Protein AF-A0A1S6KZM1-F1 (afdb_monomer_lite)

pLDDT: mean 86.63, std 12.45, range [41.34, 97.0]

Radius of gyration: 17.16 Å; chains: 1; bounding box: 59×22×35 Å

InterPro domains:
  IPR017932 Glutamine amidotransferase type 2 domain [PF00310] (6-91)
  IPR029055 Nucleophile aminohydrolases, N-terminal [G3DSA:3.60.20.10] (1-91)
  IPR029055 Nucleophile aminohydrolases, N-terminal [SSF56235] (7-91)
  IPR050711 Electron transfer and nitrogen metabolism enzyme [PTHR11938] (9-91)

Sequence (91 aa):
AKTEATDFDERFFERQLYVLRKRATHTIGLKNWFYLCSLSNKNIVYKGQLAPVQVYSYFHDLVNADYHAHFALVHSRFSTNTFPSWDRAQP

Structure (mmCIF, N/CA/C/O backbone):
data_AF-A0A1S6KZM1-F1
#
_entry.id   AF-A0A1S6KZM1-F1
#
loop_
_atom_site.group_PDB
_atom_site.id
_atom_site.type_symbol
_atom_site.label_atom_id
_atom_site.label_alt_id
_atom_site.label_comp_id
_atom_site.label_asym_id
_atom_site.label_entity_id
_atom_site.label_seq_id
_atom_site.pdbx_PDB_ins_code
_atom_site.Cartn_x
_atom_site.Cartn_y
_atom_site.Cartn_z
_atom_site.occupancy
_atom_site.B_iso_or_equiv
_atom_site.auth_seq_id
_atom_site.auth_comp_id
_atom_site.auth_asym_id
_atom_site.auth_atom_id
_atom_site.pdbx_PDB_model_num
ATOM 1 N N . ALA A 1 1 ? -37.019 -16.307 6.191 1.00 41.34 1 ALA A N 1
ATOM 2 C CA . ALA A 1 1 ? -36.597 -15.340 7.220 1.00 41.34 1 ALA A CA 1
ATOM 3 C C . ALA A 1 1 ? -35.863 -14.213 6.510 1.00 41.34 1 ALA A C 1
ATOM 5 O O . ALA A 1 1 ? -34.872 -14.493 5.849 1.00 41.34 1 ALA A O 1
ATOM 6 N N . LYS A 1 2 ? -36.411 -12.992 6.517 1.00 46.19 2 LYS A N 1
ATOM 7 C CA . LYS A 1 2 ? -35.722 -11.818 5.968 1.00 46.19 2 LYS A CA 1
ATOM 8 C C . LYS A 1 2 ? -34.586 -11.500 6.931 1.00 46.19 2 LYS A C 1
ATOM 10 O O . LYS A 1 2 ? -34.857 -11.128 8.065 1.00 46.19 2 LYS A O 1
ATOM 15 N N . THR A 1 3 ? -33.350 -11.739 6.516 1.00 51.34 3 THR A N 1
ATOM 16 C CA . THR A 1 3 ? -32.170 -11.265 7.233 1.00 51.34 3 THR A CA 1
ATOM 17 C C . THR A 1 3 ? -32.302 -9.749 7.319 1.00 51.34 3 THR A C 1
ATOM 19 O O . THR A 1 3 ? -32.337 -9.083 6.285 1.00 51.34 3 THR A O 1
ATOM 22 N N . GLU A 1 4 ? -32.491 -9.211 8.521 1.00 56.22 4 GLU A N 1
ATOM 23 C CA . GLU A 1 4 ? -32.430 -7.771 8.748 1.00 56.22 4 GLU A CA 1
ATOM 24 C C . GLU A 1 4 ? -31.037 -7.320 8.313 1.00 56.22 4 GLU A C 1
ATOM 26 O O . GLU A 1 4 ? -30.032 -7.705 8.910 1.00 56.22 4 GLU A O 1
ATOM 31 N N . ALA A 1 5 ? -30.964 -6.594 7.198 1.00 63.03 5 ALA A N 1
ATOM 32 C CA . ALA A 1 5 ? -29.724 -6.000 6.741 1.00 63.03 5 ALA A CA 1
ATOM 33 C C . ALA A 1 5 ? -29.361 -4.912 7.752 1.00 63.03 5 ALA A C 1
ATOM 35 O O . ALA A 1 5 ? -29.918 -3.817 7.728 1.00 63.03 5 ALA A O 1
ATOM 36 N N . THR A 1 6 ? -28.476 -5.245 8.688 1.00 72.56 6 THR A N 1
ATOM 37 C CA . THR A 1 6 ? -27.822 -4.258 9.541 1.00 72.56 6 THR A CA 1
ATOM 38 C C . THR A 1 6 ? -27.144 -3.245 8.629 1.00 72.56 6 THR A C 1
ATOM 40 O O . THR A 1 6 ? -26.315 -3.638 7.805 1.00 72.56 6 THR A O 1
ATOM 43 N N . ASP A 1 7 ? -27.517 -1.973 8.753 1.00 82.56 7 ASP A N 1
ATOM 44 C CA . ASP A 1 7 ? -26.905 -0.890 7.988 1.00 82.56 7 ASP A CA 1
ATOM 45 C C . ASP A 1 7 ? -25.385 -0.898 8.217 1.00 82.56 7 ASP A C 1
ATOM 47 O O . ASP A 1 7 ? -24.909 -0.894 9.358 1.00 82.56 7 ASP A O 1
ATOM 51 N N . PHE A 1 8 ? -24.616 -1.012 7.135 1.00 86.69 8 PHE A N 1
ATOM 52 C CA . PHE A 1 8 ? -23.166 -1.130 7.216 1.00 86.69 8 PHE A CA 1
ATOM 53 C C . PHE A 1 8 ? -22.552 0.263 7.358 1.00 86.69 8 PHE A C 1
ATOM 55 O O . PHE A 1 8 ? -22.448 1.012 6.386 1.00 86.69 8 PHE A O 1
ATOM 62 N N . ASP A 1 9 ? -22.095 0.598 8.566 1.00 93.00 9 ASP A N 1
ATOM 63 C CA . ASP A 1 9 ? -21.351 1.837 8.796 1.00 93.00 9 ASP A CA 1
ATOM 64 C C . ASP A 1 9 ? -19.920 1.715 8.249 1.00 93.00 9 ASP A C 1
ATOM 66 O O . ASP A 1 9 ? -18.981 1.255 8.914 1.00 93.00 9 ASP A O 1
ATOM 70 N N . GLU A 1 10 ? -19.756 2.174 7.011 1.00 92.56 10 GLU A N 1
ATOM 71 C CA . GLU A 1 10 ? -18.479 2.184 6.310 1.00 92.56 10 GLU A CA 1
ATOM 72 C C . GLU A 1 10 ? -17.398 2.979 7.064 1.00 92.56 10 GLU A C 1
ATOM 74 O O . GLU A 1 10 ? -16.247 2.544 7.151 1.00 92.56 10 GLU A O 1
ATOM 79 N N . ARG A 1 11 ? -17.753 4.122 7.668 1.00 93.44 11 ARG A N 1
ATOM 80 C CA . ARG A 1 11 ? -16.786 4.971 8.384 1.00 93.44 11 ARG A CA 1
ATOM 81 C C . ARG A 1 11 ? -16.314 4.299 9.664 1.00 93.44 11 ARG A C 1
ATOM 83 O O . ARG A 1 11 ? -15.135 4.398 10.022 1.00 93.44 11 ARG A O 1
ATOM 90 N N . PHE A 1 12 ? -17.222 3.621 10.364 1.00 95.19 12 PHE A N 1
ATOM 91 C CA . PHE A 1 12 ? -16.861 2.805 11.515 1.00 95.19 12 PHE A CA 1
ATOM 92 C C . PHE A 1 12 ? -15.898 1.692 11.104 1.00 95.19 12 PHE A C 1
ATOM 94 O O . PHE A 1 12 ? -14.857 1.532 11.748 1.00 95.19 12 PHE A O 1
ATOM 101 N N . PHE A 1 13 ? -16.193 0.979 10.016 1.00 95.50 13 PHE A N 1
ATOM 102 C CA . PHE A 1 13 ? -15.341 -0.097 9.519 1.00 95.50 13 PHE A CA 1
ATOM 103 C C . PHE A 1 13 ? -13.940 0.398 9.127 1.00 95.50 13 PHE A C 1
ATOM 105 O O . PHE A 1 13 ? -12.942 -0.161 9.587 1.00 95.50 13 PHE A O 1
ATOM 112 N N . GLU A 1 14 ? -13.840 1.503 8.383 1.00 95.50 14 GLU A N 1
ATOM 113 C CA . GLU A 1 14 ? -12.554 2.117 8.026 1.00 95.50 14 GLU A CA 1
ATOM 114 C C . GLU A 1 14 ? -11.726 2.496 9.259 1.00 95.50 14 GLU A C 1
ATOM 116 O O . GLU A 1 14 ? -10.513 2.260 9.307 1.00 95.50 14 GLU A O 1
ATOM 121 N N . ARG A 1 15 ? -12.376 3.028 10.301 1.00 95.50 15 ARG A N 1
ATOM 122 C CA . ARG A 1 15 ? -11.703 3.344 11.564 1.00 95.50 15 ARG A CA 1
ATOM 123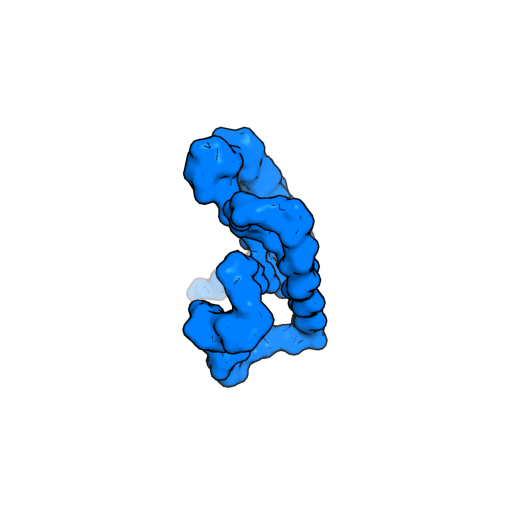 C C . ARG A 1 15 ? -11.195 2.086 12.269 1.00 95.50 15 ARG A C 1
ATOM 125 O O . ARG A 1 15 ? -10.074 2.106 12.780 1.00 95.50 15 ARG A O 1
ATOM 132 N N . GLN A 1 16 ? -11.973 1.001 12.283 1.00 96.81 16 GLN A N 1
ATOM 133 C CA . GLN A 1 16 ? -11.527 -0.277 12.851 1.00 96.81 16 GLN A CA 1
ATOM 134 C C . GLN A 1 16 ? -10.302 -0.817 12.104 1.00 96.81 16 GLN A C 1
ATOM 136 O O . GLN A 1 16 ? -9.311 -1.177 12.744 1.00 96.81 16 GLN A O 1
ATOM 141 N N . LEU A 1 17 ? -10.314 -0.792 10.767 1.00 97.00 17 LEU A N 1
ATOM 142 C CA . LEU A 1 17 ? -9.170 -1.201 9.946 1.00 97.00 17 LEU A CA 1
ATOM 143 C C . LEU A 1 17 ? -7.930 -0.336 10.216 1.00 97.00 17 LEU A C 1
ATOM 145 O O . LEU A 1 17 ? -6.821 -0.860 10.349 1.00 97.00 17 LEU A O 1
ATOM 149 N N . TYR A 1 18 ? -8.104 0.980 10.370 1.00 95.25 18 TYR A N 1
ATOM 150 C CA . TYR A 1 18 ? -7.011 1.886 10.721 1.00 95.25 18 TYR A CA 1
ATOM 151 C C . TYR A 1 18 ? -6.377 1.537 12.076 1.00 95.25 18 TYR A C 1
ATOM 153 O O . TYR A 1 18 ? -5.148 1.422 12.166 1.00 95.25 18 TYR A O 1
ATOM 161 N N . VAL A 1 19 ? -7.198 1.350 13.118 1.00 96.75 19 VAL A N 1
ATOM 162 C CA . VAL A 1 19 ? -6.718 0.994 14.463 1.00 96.75 19 VAL A CA 1
ATOM 163 C C . VAL A 1 19 ? -6.050 -0.379 14.447 1.00 96.75 19 VAL A C 1
ATOM 165 O O . VAL A 1 19 ? -4.960 -0.524 15.005 1.00 96.75 19 VAL A O 1
ATOM 168 N N . LEU A 1 20 ? -6.641 -1.362 13.760 1.00 96.25 20 LEU A N 1
ATOM 169 C CA . LEU A 1 20 ? -6.073 -2.700 13.607 1.00 96.25 20 LEU A CA 1
ATOM 170 C C . LEU A 1 20 ? -4.699 -2.646 12.935 1.00 96.25 20 LEU A C 1
ATOM 172 O O . LEU A 1 20 ? -3.745 -3.207 13.470 1.00 96.25 20 LEU A O 1
ATOM 176 N N . ARG A 1 21 ? -4.567 -1.913 11.821 1.00 95.00 21 ARG A N 1
ATOM 177 C CA . ARG A 1 21 ? -3.283 -1.722 11.133 1.00 95.00 21 ARG A CA 1
ATOM 178 C C . ARG A 1 21 ? -2.243 -1.111 12.066 1.00 95.00 21 ARG A C 1
ATOM 180 O O . ARG A 1 21 ? -1.131 -1.619 12.154 1.00 95.00 21 ARG A O 1
ATOM 187 N N . LYS A 1 22 ? -2.593 -0.034 12.779 1.00 93.81 22 LYS A N 1
ATOM 188 C CA . LYS A 1 22 ? -1.676 0.632 13.718 1.00 93.81 22 LYS A CA 1
ATOM 189 C C . LYS A 1 22 ? -1.234 -0.308 14.836 1.00 93.81 22 LYS A C 1
ATOM 191 O O . LYS A 1 22 ? -0.038 -0.403 15.105 1.00 93.81 22 LYS A O 1
ATOM 196 N N . ARG A 1 23 ? -2.176 -1.037 15.440 1.00 95.69 23 ARG A N 1
ATOM 197 C CA . ARG A 1 23 ? -1.890 -2.003 16.502 1.00 95.69 23 ARG A CA 1
ATOM 198 C C . ARG A 1 23 ? -1.013 -3.146 15.995 1.00 95.69 23 ARG A C 1
ATOM 200 O O . ARG A 1 23 ? 0.024 -3.392 16.592 1.00 95.69 23 ARG A O 1
ATOM 207 N N . ALA A 1 24 ? -1.365 -3.785 14.881 1.00 94.19 24 ALA A N 1
ATOM 208 C CA . ALA A 1 24 ? -0.590 -4.885 14.305 1.00 94.19 24 ALA 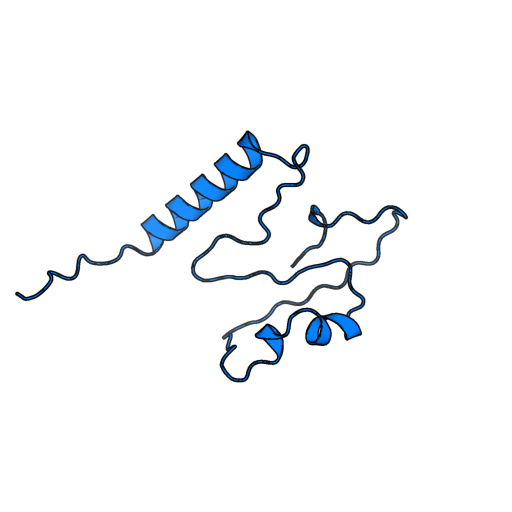A CA 1
ATOM 209 C C . ALA A 1 24 ? 0.847 -4.456 13.964 1.00 94.19 24 ALA A C 1
ATOM 211 O O . ALA A 1 24 ? 1.801 -5.134 14.346 1.00 94.19 24 ALA A O 1
ATOM 212 N N . THR A 1 25 ? 1.017 -3.291 13.329 1.00 91.38 25 THR A N 1
ATOM 213 C CA . THR A 1 25 ? 2.345 -2.753 13.005 1.00 91.38 25 THR A CA 1
ATOM 214 C C . THR A 1 25 ? 3.163 -2.431 14.257 1.00 91.38 25 THR A C 1
ATOM 216 O O . THR A 1 25 ? 4.370 -2.642 14.247 1.00 91.38 25 THR A O 1
ATOM 219 N N . HIS A 1 26 ? 2.549 -1.950 15.342 1.00 90.50 26 HIS A N 1
ATOM 220 C CA . HIS A 1 26 ? 3.272 -1.670 16.591 1.00 90.50 26 HIS A CA 1
ATOM 221 C C . HIS A 1 26 ? 3.583 -2.939 17.398 1.00 90.50 26 HIS A C 1
ATOM 223 O O . HIS A 1 26 ? 4.639 -3.020 18.018 1.00 90.50 26 HIS A O 1
ATOM 229 N N . THR A 1 27 ? 2.673 -3.916 17.412 1.00 94.31 27 THR A N 1
ATOM 230 C CA . THR A 1 27 ? 2.808 -5.141 18.212 1.00 94.31 27 THR A CA 1
ATOM 231 C C . THR A 1 27 ? 3.740 -6.160 17.559 1.00 94.31 27 THR A C 1
ATOM 233 O O . THR A 1 27 ? 4.568 -6.742 18.251 1.00 94.31 27 THR A O 1
ATOM 236 N N . ILE A 1 28 ? 3.622 -6.381 16.245 1.00 93.06 28 ILE A N 1
ATOM 237 C CA . ILE A 1 28 ? 4.440 -7.366 15.521 1.00 93.06 28 ILE A CA 1
ATOM 238 C C . ILE A 1 28 ? 5.724 -6.699 15.019 1.00 93.06 28 ILE A C 1
ATOM 240 O O . ILE A 1 28 ? 6.824 -7.167 15.307 1.00 93.06 28 ILE A O 1
ATOM 244 N N . GLY A 1 29 ? 5.583 -5.573 14.318 1.00 85.88 29 GLY A N 1
ATOM 245 C CA . GLY A 1 29 ? 6.697 -4.746 13.863 1.00 85.88 29 GLY A CA 1
ATOM 246 C C . GLY A 1 29 ? 7.585 -5.355 12.775 1.00 85.88 29 GLY A C 1
ATOM 247 O O . GLY A 1 29 ? 7.565 -6.547 12.472 1.00 85.88 29 GLY A O 1
ATOM 248 N N . LEU A 1 30 ? 8.440 -4.498 12.217 1.00 82.81 30 LEU A N 1
ATOM 249 C CA . LEU A 1 30 ? 9.384 -4.849 11.148 1.00 82.81 30 LEU A CA 1
ATOM 250 C C . LEU A 1 30 ? 10.454 -5.856 11.585 1.00 82.81 30 LEU A C 1
ATOM 252 O O . LEU A 1 30 ? 10.987 -6.574 10.747 1.00 82.81 30 LEU A O 1
ATOM 256 N N . LYS A 1 31 ? 10.750 -5.946 12.890 1.00 83.75 31 LYS A N 1
ATOM 257 C CA . LYS A 1 31 ? 11.696 -6.938 13.435 1.00 83.75 31 LYS A CA 1
ATOM 258 C C . LYS A 1 31 ? 11.274 -8.373 13.109 1.00 83.75 31 LYS A C 1
ATOM 260 O O . LYS A 1 31 ? 12.126 -9.225 12.902 1.00 83.75 31 LYS A O 1
ATOM 265 N N . ASN A 1 32 ? 9.966 -8.599 13.004 1.00 86.62 32 ASN A N 1
ATOM 266 C CA . ASN A 1 32 ? 9.363 -9.874 12.631 1.00 86.62 32 ASN A CA 1
ATOM 267 C C . ASN A 1 32 ? 8.998 -9.932 11.138 1.00 86.62 32 ASN A C 1
ATOM 269 O O . ASN A 1 32 ? 8.137 -10.714 10.750 1.00 86.62 32 ASN A O 1
ATOM 273 N N . TRP A 1 33 ? 9.612 -9.077 10.307 1.00 86.75 33 TRP A N 1
ATOM 274 C CA . TRP A 1 33 ? 9.397 -9.020 8.856 1.00 86.75 33 TRP A CA 1
ATOM 275 C C . TRP A 1 33 ? 7.935 -8.758 8.469 1.00 86.75 33 TRP A C 1
ATOM 277 O O . TRP A 1 33 ? 7.478 -9.117 7.388 1.00 86.75 33 TRP A O 1
ATOM 287 N N . PHE A 1 34 ? 7.194 -8.098 9.359 1.00 89.56 34 PHE A N 1
ATOM 288 C CA . PHE A 1 34 ? 5.786 -7.801 9.172 1.00 89.56 34 PHE A CA 1
ATOM 289 C C . PHE A 1 34 ? 5.586 -6.363 8.699 1.00 89.56 34 PHE A C 1
ATOM 291 O O . PHE A 1 34 ? 6.021 -5.408 9.351 1.00 89.56 34 PHE A O 1
ATOM 298 N N . TYR A 1 35 ? 4.880 -6.206 7.579 1.00 89.12 35 TYR A N 1
ATOM 299 C CA . TYR A 1 35 ? 4.512 -4.906 7.036 1.00 89.12 35 TYR A CA 1
ATOM 300 C C . TYR A 1 35 ? 3.184 -4.982 6.274 1.00 89.12 35 TYR A C 1
ATOM 302 O O . TYR A 1 35 ? 2.984 -5.855 5.435 1.00 89.12 35 TYR A O 1
ATOM 310 N N . LEU A 1 36 ? 2.289 -4.031 6.543 1.00 91.75 36 LEU A N 1
ATOM 311 C CA . LEU A 1 36 ? 1.003 -3.885 5.859 1.00 91.75 36 LEU A CA 1
ATOM 312 C C . LEU A 1 36 ? 1.083 -2.729 4.853 1.00 91.75 36 LEU A C 1
ATOM 314 O O . LEU A 1 36 ? 1.143 -1.568 5.262 1.00 91.75 36 LEU A O 1
ATOM 318 N N . CYS A 1 37 ? 1.042 -3.033 3.551 1.00 92.19 37 CYS A N 1
ATOM 319 C CA . CYS A 1 37 ? 1.037 -2.021 2.482 1.00 92.19 37 CYS A CA 1
ATOM 320 C C . CYS A 1 37 ? -0.221 -1.147 2.521 1.00 92.19 37 CYS A C 1
ATOM 322 O O . CYS A 1 37 ? -0.143 0.080 2.492 1.00 92.19 37 CYS A O 1
ATOM 324 N N . SER A 1 38 ? -1.379 -1.783 2.656 1.00 93.69 38 SER A N 1
ATOM 325 C CA . SER A 1 38 ? -2.686 -1.145 2.776 1.00 93.69 38 SER A CA 1
ATOM 326 C C . SER A 1 38 ? -3.603 -2.033 3.611 1.00 93.69 38 SER A C 1
ATOM 328 O O . SER A 1 38 ? -3.493 -3.254 3.574 1.00 93.69 38 SER A O 1
ATOM 330 N N . LEU A 1 39 ? -4.503 -1.416 4.373 1.00 95.56 39 LEU A N 1
ATOM 331 C CA . LEU A 1 39 ? -5.607 -2.104 5.040 1.00 95.56 39 LEU A CA 1
ATOM 332 C C . LEU A 1 39 ? -6.790 -1.134 5.072 1.00 95.56 39 LEU A C 1
ATOM 334 O O . LEU A 1 39 ? -6.912 -0.317 5.983 1.00 95.56 39 LEU A O 1
ATOM 338 N N . SER A 1 40 ? -7.569 -1.154 3.997 1.00 94.00 40 SER A N 1
ATOM 339 C CA . SER A 1 40 ? -8.726 -0.296 3.739 1.00 94.00 40 SER A CA 1
ATOM 340 C C . SER A 1 40 ? -9.675 -1.056 2.813 1.00 94.00 40 SER A C 1
ATOM 342 O O . SER A 1 40 ? -9.236 -1.919 2.057 1.00 94.00 40 SER A O 1
ATOM 344 N N . ASN A 1 41 ? -10.963 -0.738 2.875 1.00 92.56 41 ASN A N 1
ATOM 345 C CA . ASN A 1 41 ? -11.974 -1.245 1.950 1.00 92.56 41 ASN A CA 1
ATOM 346 C C . ASN A 1 41 ? -12.054 -0.442 0.638 1.00 92.56 41 ASN A C 1
ATOM 348 O O . ASN A 1 41 ? -12.776 -0.852 -0.262 1.00 92.56 41 ASN A O 1
ATOM 352 N N . LYS A 1 42 ? -11.343 0.689 0.530 1.00 92.25 42 LYS A N 1
ATOM 353 C CA . LYS A 1 42 ? -11.366 1.574 -0.650 1.00 92.25 42 LYS A CA 1
ATOM 354 C C . LYS A 1 42 ? -10.068 1.543 -1.443 1.00 92.25 42 LYS A C 1
ATOM 356 O O . LYS A 1 42 ? -10.087 1.663 -2.662 1.00 92.25 42 LYS A O 1
ATOM 361 N N . ASN A 1 43 ? -8.944 1.389 -0.744 1.00 93.50 43 ASN A N 1
ATOM 362 C CA . ASN A 1 43 ? -7.619 1.568 -1.325 1.00 93.50 43 ASN A CA 1
ATOM 363 C C . ASN A 1 43 ? -6.763 0.316 -1.135 1.00 93.50 43 ASN A C 1
ATOM 365 O O . ASN A 1 43 ? -6.599 -0.171 -0.012 1.00 93.50 43 ASN A O 1
ATOM 369 N N . ILE A 1 44 ? -6.129 -0.124 -2.219 1.00 95.00 44 ILE A N 1
ATOM 370 C CA . ILE A 1 44 ? -5.139 -1.198 -2.228 1.00 95.00 44 ILE A CA 1
ATOM 371 C C . ILE A 1 44 ? -3.825 -0.688 -2.826 1.00 95.00 44 ILE A C 1
ATOM 373 O O . ILE A 1 44 ? -3.829 0.100 -3.769 1.00 95.00 44 ILE A O 1
ATOM 377 N N . VAL A 1 45 ? -2.696 -1.095 -2.244 1.00 95.25 45 VAL A N 1
ATOM 378 C CA . VAL A 1 45 ? -1.357 -0.677 -2.680 1.00 95.25 45 VAL A CA 1
ATOM 379 C C . VAL A 1 45 ? -0.565 -1.892 -3.144 1.00 95.25 45 VAL A C 1
ATOM 381 O O . VAL A 1 45 ? -0.166 -2.726 -2.329 1.00 95.25 45 VAL A O 1
ATOM 384 N N . TYR A 1 46 ? -0.274 -1.932 -4.442 1.00 94.12 46 TYR A N 1
ATOM 385 C CA . TYR A 1 46 ? 0.671 -2.865 -5.050 1.00 94.12 46 TYR A CA 1
ATOM 386 C C . TYR A 1 46 ? 2.039 -2.196 -5.134 1.00 94.12 46 TYR A C 1
ATOM 388 O O . TYR A 1 46 ? 2.232 -1.247 -5.888 1.00 94.12 46 TYR A O 1
ATOM 396 N N . LYS A 1 47 ? 2.994 -2.665 -4.330 1.00 92.69 47 LYS A N 1
ATOM 397 C CA . LYS A 1 47 ? 4.356 -2.125 -4.312 1.00 92.69 47 LYS A CA 1
ATOM 398 C C . LYS A 1 47 ? 5.375 -3.230 -4.083 1.00 92.69 47 LYS A C 1
ATOM 400 O O . LYS A 1 47 ? 5.081 -4.225 -3.426 1.00 92.69 47 LYS A O 1
ATOM 405 N N . GLY A 1 48 ? 6.584 -3.022 -4.586 1.00 90.06 48 GLY A N 1
ATOM 406 C CA . GLY A 1 48 ? 7.678 -3.972 -4.447 1.00 90.06 48 GLY A CA 1
ATOM 407 C C . GLY A 1 48 ? 9.002 -3.386 -4.915 1.00 90.06 48 GLY A C 1
ATOM 408 O O . GLY A 1 48 ? 9.082 -2.236 -5.346 1.00 90.06 48 GLY A O 1
ATOM 409 N N . GLN A 1 49 ? 10.054 -4.190 -4.817 1.00 88.31 49 GLN A N 1
ATOM 410 C CA . GLN A 1 49 ? 11.385 -3.859 -5.329 1.00 88.31 49 GLN A CA 1
ATOM 411 C C . GLN A 1 49 ? 11.509 -4.333 -6.775 1.00 88.31 49 GLN A C 1
ATOM 413 O O . GLN A 1 49 ? 12.159 -5.333 -7.062 1.00 88.31 49 GLN A O 1
ATOM 418 N N . LEU A 1 50 ? 10.814 -3.641 -7.669 1.00 88.94 50 LEU A N 1
ATOM 419 C CA . LEU A 1 50 ? 10.673 -4.028 -9.066 1.00 88.94 50 LEU A CA 1
ATOM 420 C C . LEU A 1 50 ? 11.074 -2.855 -9.955 1.00 88.94 50 LEU A C 1
ATOM 422 O O . LEU A 1 50 ? 10.826 -1.695 -9.614 1.00 88.94 50 LEU A O 1
ATOM 426 N N . ALA A 1 51 ? 11.651 -3.149 -11.117 1.00 89.25 51 ALA A N 1
ATOM 427 C CA . ALA A 1 51 ? 11.696 -2.160 -12.182 1.00 89.25 51 ALA A CA 1
ATOM 428 C C . ALA A 1 51 ? 10.258 -1.873 -12.659 1.00 89.25 51 ALA A C 1
ATOM 430 O O . ALA A 1 51 ? 9.439 -2.795 -12.679 1.00 89.25 51 ALA A O 1
ATOM 431 N N . PRO A 1 52 ? 9.936 -0.645 -13.105 1.00 89.38 52 PRO A N 1
ATOM 432 C CA . PRO A 1 52 ? 8.581 -0.301 -13.548 1.00 89.38 52 PRO A CA 1
ATOM 433 C C . PRO A 1 52 ? 8.001 -1.270 -14.589 1.00 89.38 52 PRO A C 1
ATOM 435 O O . PRO A 1 52 ? 6.827 -1.619 -14.532 1.00 89.38 52 PRO A O 1
ATOM 438 N N . VAL A 1 53 ? 8.842 -1.779 -15.494 1.00 90.44 53 VAL A N 1
ATOM 439 C CA . VAL A 1 53 ? 8.442 -2.743 -16.534 1.00 90.44 53 VAL A CA 1
ATOM 440 C C . VAL A 1 53 ? 8.027 -4.113 -15.983 1.00 90.44 53 VAL A C 1
ATOM 442 O O . VAL A 1 53 ? 7.303 -4.841 -16.648 1.00 90.44 53 VAL A O 1
ATOM 445 N N . GLN A 1 54 ? 8.468 -4.473 -14.776 1.00 93.38 54 GLN A N 1
ATOM 446 C CA . GLN A 1 54 ? 8.194 -5.773 -14.158 1.00 93.38 54 GLN A CA 1
ATOM 447 C C . GLN A 1 54 ? 6.877 -5.793 -13.372 1.00 93.38 54 GLN A C 1
ATOM 449 O O . GLN A 1 54 ? 6.424 -6.869 -12.997 1.00 93.38 54 GLN A O 1
ATOM 454 N N . VAL A 1 55 ? 6.260 -4.634 -13.113 1.00 92.88 55 VAL A N 1
ATOM 455 C CA . VAL A 1 55 ? 5.070 -4.518 -12.250 1.00 92.88 55 VAL A CA 1
ATOM 456 C C . VAL A 1 55 ? 3.916 -5.378 -12.768 1.00 92.88 55 VAL A C 1
ATOM 458 O O . VAL A 1 55 ? 3.361 -6.164 -12.005 1.00 92.88 55 VAL A O 1
ATOM 461 N N . TYR A 1 56 ? 3.610 -5.294 -14.065 1.00 91.69 56 TYR A N 1
ATOM 462 C CA . TYR A 1 56 ? 2.518 -6.053 -14.688 1.00 91.69 56 TYR A CA 1
ATOM 463 C C . TYR A 1 56 ? 2.781 -7.563 -14.731 1.00 91.69 56 TYR A C 1
ATOM 465 O O . TYR A 1 56 ? 1.856 -8.357 -14.595 1.00 91.69 56 TYR A O 1
ATOM 473 N N . SER A 1 57 ? 4.045 -7.970 -14.875 1.00 93.94 57 SER A N 1
ATOM 474 C CA . SER A 1 57 ? 4.432 -9.385 -14.859 1.00 93.94 57 SER A CA 1
ATOM 475 C C . SER A 1 57 ? 4.500 -9.972 -13.448 1.00 93.94 57 SER A C 1
ATOM 477 O O . SER A 1 57 ? 4.499 -11.186 -13.299 1.00 93.94 57 SER A O 1
ATOM 479 N N . TYR A 1 58 ?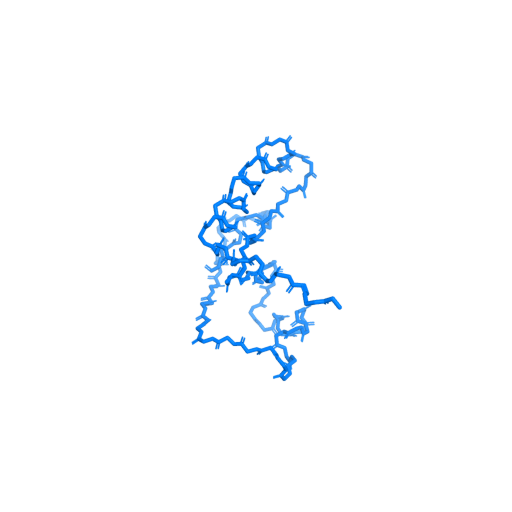 4.615 -9.134 -12.415 1.00 94.75 58 TYR A N 1
ATOM 480 C CA . TYR A 1 58 ? 4.685 -9.579 -11.023 1.00 94.75 58 TYR A CA 1
ATOM 481 C C . TYR A 1 58 ? 3.303 -9.605 -10.359 1.00 94.75 58 TYR A C 1
ATOM 483 O O . TYR A 1 58 ? 2.981 -10.541 -9.631 1.00 94.75 58 TYR A O 1
ATOM 491 N N . PHE A 1 59 ? 2.473 -8.590 -10.616 1.00 95.50 59 PHE A N 1
ATOM 492 C CA . PHE A 1 59 ? 1.111 -8.491 -10.092 1.00 95.50 59 PHE A CA 1
ATOM 493 C C . PHE A 1 59 ? 0.097 -8.768 -11.202 1.00 95.50 59 PHE A C 1
ATOM 495 O O . PHE A 1 59 ? -0.403 -7.846 -11.845 1.00 95.50 59 PHE A O 1
ATOM 502 N N . HIS A 1 60 ? -0.224 -10.046 -11.414 1.00 94.62 60 HIS A N 1
ATOM 503 C CA . HIS A 1 60 ? -1.174 -10.463 -12.452 1.00 94.62 60 HIS A CA 1
ATOM 504 C C . HIS A 1 60 ? -2.579 -9.877 -12.264 1.00 94.62 60 HIS A C 1
ATOM 506 O O . HIS A 1 60 ? -3.287 -9.676 -13.248 1.00 94.62 60 HIS A O 1
ATOM 512 N N . ASP A 1 61 ? -2.952 -9.530 -11.029 1.00 94.62 61 ASP A N 1
ATOM 513 C CA . ASP A 1 61 ? -4.216 -8.853 -10.726 1.00 94.62 61 ASP A CA 1
ATOM 514 C C . ASP A 1 61 ? -4.359 -7.537 -11.505 1.00 94.62 61 ASP A C 1
ATOM 516 O O . ASP A 1 61 ? -5.451 -7.214 -11.954 1.00 94.62 61 ASP A O 1
ATOM 520 N N . LEU A 1 62 ? -3.258 -6.816 -11.755 1.00 93.31 62 LEU A N 1
ATOM 521 C CA . LEU A 1 62 ? -3.268 -5.553 -12.507 1.00 93.31 62 LEU A CA 1
ATOM 522 C C . LEU A 1 62 ? -3.500 -5.734 -14.014 1.00 93.31 62 LEU A C 1
ATOM 524 O O . LEU A 1 62 ? -3.751 -4.754 -14.712 1.00 93.31 62 LEU A O 1
ATOM 528 N N . VAL A 1 63 ? -3.376 -6.961 -14.524 1.00 93.44 63 VAL A N 1
ATOM 529 C CA . VAL A 1 63 ? -3.621 -7.311 -15.933 1.00 93.44 63 VAL A CA 1
ATOM 530 C C . VAL A 1 63 ? -5.000 -7.962 -16.101 1.00 93.44 63 VAL A C 1
ATOM 532 O O . VAL A 1 63 ? -5.462 -8.171 -17.222 1.00 93.44 63 VAL A O 1
ATOM 535 N N . ASN A 1 64 ? -5.685 -8.273 -14.998 1.00 95.69 64 ASN A N 1
ATOM 536 C CA . ASN A 1 64 ? -7.014 -8.859 -15.035 1.00 95.69 64 ASN A CA 1
ATOM 537 C C . ASN A 1 64 ? -8.046 -7.826 -15.517 1.00 95.69 64 ASN A C 1
ATOM 539 O O . ASN A 1 64 ? -8.093 -6.702 -15.020 1.00 95.69 64 ASN A O 1
ATOM 543 N N . ALA A 1 65 ? -8.902 -8.232 -16.458 1.00 95.06 65 ALA A N 1
ATOM 544 C CA . ALA A 1 65 ? -9.976 -7.403 -16.987 1.00 95.06 65 ALA A CA 1
ATOM 545 C C . ALA A 1 65 ? -10.983 -6.967 -15.913 1.00 95.06 65 ALA A C 1
ATOM 547 O O . ALA A 1 65 ? -11.540 -5.889 -16.057 1.00 95.06 65 ALA A O 1
ATOM 548 N N . ASP A 1 66 ? -11.172 -7.754 -14.847 1.00 96.38 66 ASP A N 1
ATOM 549 C CA . ASP A 1 66 ? -12.084 -7.426 -13.741 1.00 96.38 66 ASP A CA 1
ATOM 550 C C . ASP A 1 66 ? -11.492 -6.398 -12.756 1.00 96.38 66 ASP A C 1
ATOM 552 O O . ASP A 1 66 ? -12.197 -5.867 -11.891 1.00 96.38 66 ASP A O 1
ATOM 556 N N . TYR A 1 67 ? -10.185 -6.120 -12.843 1.00 94.69 67 TYR A N 1
ATOM 557 C CA . TYR A 1 67 ? 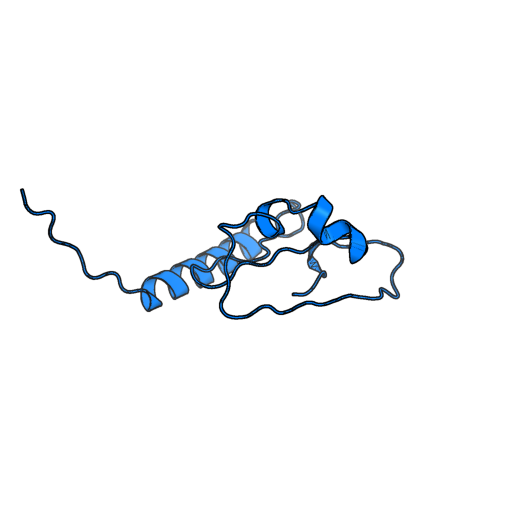-9.526 -5.175 -11.952 1.00 94.69 67 TYR A CA 1
ATOM 558 C C . TYR A 1 67 ? -9.763 -3.740 -12.433 1.00 94.69 67 TYR A C 1
ATOM 560 O O . TYR A 1 67 ? -9.091 -3.224 -13.328 1.00 94.69 67 TYR A O 1
ATOM 568 N N . HIS A 1 68 ? -10.725 -3.071 -11.800 1.00 93.50 68 HIS A N 1
ATOM 569 C CA . HIS A 1 68 ? -11.103 -1.700 -12.124 1.00 93.50 68 HIS A CA 1
ATOM 570 C C . HIS A 1 68 ? -10.873 -0.755 -10.948 1.00 93.50 68 HIS A C 1
ATOM 572 O O . HIS A 1 68 ? -11.160 -1.070 -9.795 1.00 93.50 68 HIS A O 1
ATOM 578 N N . ALA A 1 69 ? -10.408 0.452 -11.257 1.00 93.06 69 ALA A N 1
ATOM 579 C CA . ALA A 1 69 ? -10.266 1.530 -10.294 1.00 93.06 69 ALA A CA 1
ATOM 580 C C . ALA A 1 69 ? -10.720 2.849 -10.921 1.00 93.06 69 ALA A C 1
ATOM 582 O O . ALA A 1 69 ? -10.487 3.105 -12.100 1.00 93.06 69 ALA A O 1
ATOM 583 N N . HIS A 1 70 ? -11.340 3.710 -10.115 1.00 94.69 70 HIS A N 1
ATOM 584 C CA . HIS A 1 70 ? -11.701 5.065 -10.540 1.00 94.69 70 HIS A CA 1
ATOM 585 C C . HIS A 1 70 ? -10.469 5.981 -10.657 1.00 94.69 70 HIS A C 1
ATOM 587 O O . HIS A 1 70 ? -10.468 6.956 -11.403 1.00 94.69 70 HIS A O 1
ATOM 593 N N . PHE A 1 71 ? -9.419 5.688 -9.891 1.00 94.50 71 PHE A N 1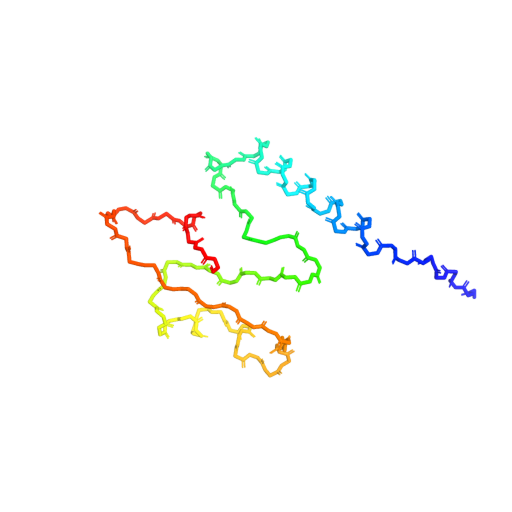
ATOM 594 C CA . PHE A 1 71 ? -8.196 6.478 -9.829 1.00 94.50 71 PHE A CA 1
ATOM 595 C C . PHE A 1 71 ? -6.999 5.573 -9.530 1.00 94.50 71 PHE A C 1
ATOM 597 O O . PHE A 1 71 ? -7.121 4.621 -8.758 1.00 94.50 71 PHE A O 1
ATOM 604 N N . ALA A 1 72 ? -5.842 5.897 -10.106 1.00 94.00 72 ALA A N 1
ATOM 605 C CA . ALA A 1 72 ? -4.581 5.216 -9.845 1.00 94.00 72 ALA A CA 1
ATOM 606 C C . ALA A 1 72 ? -3.458 6.235 -9.606 1.00 94.00 72 ALA A C 1
ATOM 608 O O . ALA A 1 72 ? -3.388 7.267 -10.275 1.00 94.00 72 ALA A O 1
ATOM 609 N N . LEU A 1 73 ? -2.567 5.914 -8.667 1.00 93.94 73 LEU A N 1
ATOM 610 C CA . LEU A 1 73 ? -1.328 6.642 -8.396 1.00 93.94 73 LEU A CA 1
ATOM 611 C C . LEU A 1 73 ? -0.153 5.687 -8.619 1.00 93.94 73 LEU A C 1
ATOM 613 O O . LEU A 1 73 ? -0.222 4.529 -8.211 1.00 93.94 73 LEU A O 1
ATOM 617 N N . VAL A 1 74 ? 0.904 6.170 -9.274 1.00 93.00 74 VAL A N 1
ATOM 618 C CA . VAL A 1 74 ? 2.105 5.381 -9.569 1.00 93.00 74 VAL A CA 1
ATOM 619 C C . VAL A 1 74 ? 3.339 6.161 -9.139 1.00 93.00 74 VAL A C 1
ATOM 621 O O . VAL A 1 74 ? 3.500 7.326 -9.507 1.00 93.00 74 VAL A O 1
ATOM 624 N N . HIS A 1 75 ? 4.241 5.495 -8.419 1.00 91.81 75 HIS A N 1
ATOM 625 C CA . HIS A 1 75 ? 5.514 6.057 -7.989 1.00 91.81 75 HIS A CA 1
ATOM 626 C C . HIS A 1 75 ? 6.693 5.149 -8.357 1.00 91.81 75 HIS A C 1
ATOM 628 O O . HIS A 1 75 ? 6.656 3.9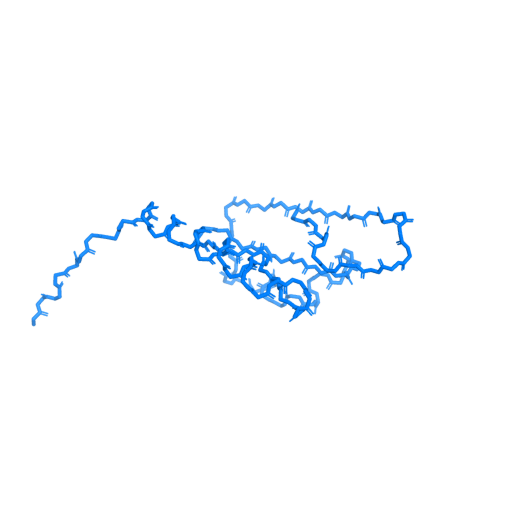33 -8.177 1.00 91.81 75 HIS A O 1
ATOM 634 N N . SER A 1 76 ? 7.782 5.765 -8.822 1.00 89.62 76 SER A N 1
ATOM 635 C CA . SER A 1 76 ? 9.080 5.114 -9.010 1.00 89.62 76 SER A CA 1
ATOM 636 C C . SER A 1 76 ? 10.115 5.794 -8.121 1.00 89.62 76 SER A C 1
ATOM 638 O O . SER A 1 76 ? 10.290 7.012 -8.178 1.00 89.62 76 SER A O 1
ATOM 640 N N . ARG A 1 77 ? 10.813 5.001 -7.301 1.00 86.50 77 ARG A N 1
ATOM 641 C CA . ARG A 1 77 ? 11.810 5.495 -6.347 1.00 86.50 77 ARG A CA 1
ATOM 642 C C . ARG A 1 77 ? 13.222 5.200 -6.837 1.00 86.50 77 ARG A C 1
ATOM 644 O O . ARG A 1 77 ? 13.600 4.038 -6.963 1.00 86.50 77 ARG A O 1
ATOM 651 N N . PHE A 1 78 ? 14.044 6.238 -6.975 1.00 81.50 78 PHE A N 1
ATOM 652 C CA . PHE A 1 78 ? 15.494 6.086 -7.106 1.00 81.50 78 PHE A CA 1
ATOM 653 C C . PHE A 1 78 ? 16.142 6.133 -5.714 1.00 81.50 78 PHE A C 1
ATOM 655 O O . PHE A 1 78 ? 16.007 7.116 -4.986 1.00 81.50 78 PHE A O 1
ATOM 662 N N . SER A 1 79 ? 16.787 5.043 -5.293 1.00 69.12 79 SER A N 1
ATOM 663 C CA . SER A 1 79 ? 17.390 4.940 -3.959 1.00 69.12 79 SER A CA 1
ATOM 664 C C . SER A 1 79 ? 18.856 5.358 -4.000 1.00 69.12 79 SER A C 1
ATOM 666 O O . SER A 1 79 ? 19.636 4.792 -4.754 1.00 69.12 79 SER A O 1
ATOM 668 N N . THR A 1 80 ? 19.255 6.277 -3.122 1.00 79.56 80 THR A N 1
ATOM 669 C CA . THR A 1 80 ? 20.673 6.550 -2.827 1.00 79.56 80 THR A CA 1
ATOM 670 C C . THR A 1 80 ? 21.285 5.523 -1.862 1.00 79.56 80 THR A C 1
ATOM 672 O O . THR A 1 80 ? 22.472 5.589 -1.564 1.00 79.56 80 THR A O 1
ATOM 675 N N . ASN A 1 81 ? 20.489 4.557 -1.381 1.00 72.44 81 ASN A N 1
ATOM 676 C CA . ASN A 1 81 ? 20.946 3.425 -0.571 1.00 72.44 81 ASN A CA 1
ATOM 677 C C . ASN A 1 81 ? 21.097 2.172 -1.437 1.00 72.44 81 ASN A C 1
ATOM 679 O O . ASN A 1 81 ? 20.208 1.882 -2.241 1.00 72.44 81 ASN A O 1
ATOM 683 N N . THR A 1 82 ? 22.147 1.393 -1.181 1.00 68.75 82 THR A N 1
ATOM 684 C CA . THR A 1 82 ? 22.440 0.121 -1.861 1.00 68.75 82 THR A CA 1
ATOM 685 C C . THR A 1 82 ? 21.674 -1.076 -1.290 1.00 68.75 82 THR A C 1
ATOM 687 O O . THR A 1 82 ? 21.473 -2.054 -2.003 1.00 68.75 82 THR A O 1
ATOM 690 N N . PHE A 1 83 ? 21.195 -1.007 -0.039 1.00 68.50 83 PHE A N 1
ATOM 691 C CA . PHE A 1 83 ? 20.372 -2.064 0.559 1.00 68.50 83 PHE A CA 1
ATOM 692 C C . PHE A 1 83 ? 18.880 -1.802 0.353 1.00 68.50 83 PHE A C 1
ATOM 694 O O . PHE A 1 83 ? 18.365 -0.752 0.775 1.00 68.50 83 PHE A O 1
ATOM 701 N N . PRO A 1 84 ? 18.163 -2.744 -0.276 1.00 62.28 84 PRO A N 1
ATOM 702 C CA . PRO A 1 84 ? 16.789 -2.520 -0.649 1.00 62.28 84 PRO A CA 1
ATOM 703 C C . PRO A 1 84 ? 15.877 -2.824 0.552 1.00 62.28 84 PRO A C 1
ATOM 705 O O . PRO A 1 84 ? 16.080 -3.770 1.306 1.00 62.28 84 PRO A O 1
ATOM 708 N N . SER A 1 85 ? 14.852 -2.000 0.753 1.00 69.56 85 SER A N 1
ATOM 709 C CA . SER A 1 85 ? 13.926 -2.098 1.893 1.00 69.56 85 SER A CA 1
ATOM 710 C C . SER A 1 85 ? 12.482 -2.012 1.399 1.00 69.56 85 SER A C 1
ATOM 712 O O . SER A 1 85 ? 12.086 -0.988 0.835 1.00 69.56 85 SER A O 1
ATOM 714 N N . TRP A 1 86 ? 11.727 -3.099 1.544 1.00 73.06 86 TRP A N 1
ATOM 715 C CA . TRP A 1 86 ? 10.363 -3.242 1.011 1.00 73.06 86 TRP A CA 1
ATOM 716 C C . TRP A 1 86 ? 9.355 -2.276 1.651 1.00 73.06 86 TRP A C 1
ATOM 718 O O . TRP A 1 86 ? 8.466 -1.748 0.986 1.00 73.06 86 TRP A O 1
ATOM 728 N N . ASP A 1 87 ? 9.525 -1.992 2.937 1.00 70.38 87 ASP A N 1
ATOM 729 C CA . ASP A 1 87 ? 8.673 -1.105 3.727 1.00 70.38 87 ASP A CA 1
ATOM 730 C C . ASP A 1 87 ? 8.710 0.351 3.234 1.00 70.38 87 ASP A C 1
ATOM 732 O O . ASP A 1 87 ? 7.668 1.010 3.198 1.00 70.38 87 ASP A O 1
ATOM 736 N N . ARG A 1 88 ? 9.881 0.826 2.781 1.00 71.81 88 ARG A N 1
ATOM 737 C CA . ARG A 1 88 ? 10.093 2.200 2.283 1.00 71.81 88 ARG A CA 1
ATOM 738 C C . ARG A 1 88 ? 9.642 2.435 0.840 1.00 71.81 88 ARG A C 1
ATOM 740 O O . ARG A 1 88 ? 9.730 3.571 0.374 1.00 71.81 88 ARG A O 1
ATOM 747 N N . ALA A 1 89 ? 9.194 1.406 0.120 1.00 66.50 89 ALA A N 1
ATOM 748 C CA . ALA A 1 89 ? 8.521 1.630 -1.156 1.00 66.50 89 ALA A CA 1
ATOM 749 C C . ALA A 1 89 ? 7.262 2.480 -0.903 1.00 66.50 89 ALA A C 1
ATOM 751 O O . ALA A 1 89 ? 6.528 2.227 0.054 1.00 66.50 89 ALA A O 1
ATOM 752 N N . GLN A 1 90 ? 7.034 3.510 -1.706 1.00 75.25 90 GLN A N 1
ATOM 753 C CA . GLN A 1 90 ? 5.860 4.376 -1.583 1.00 75.25 90 GLN A CA 1
ATOM 754 C C . GLN A 1 90 ? 4.785 3.922 -2.581 1.00 75.25 90 GLN A C 1
ATOM 756 O O . GLN A 1 90 ? 5.144 3.290 -3.578 1.00 75.25 90 GLN A O 1
ATOM 761 N N . PRO A 1 91 ? 3.495 4.182 -2.307 1.00 56.00 91 PRO A N 1
ATOM 762 C CA . PRO A 1 91 ? 2.521 4.365 -3.376 1.00 56.00 91 PRO A CA 1
ATOM 763 C C . PRO A 1 91 ? 2.883 5.588 -4.226 1.00 56.00 91 PRO A C 1
ATOM 765 O O . PRO A 1 91 ? 3.336 6.596 -3.632 1.00 56.00 91 PRO A O 1
#

Secondary structure (DSSP, 8-state):
---------HHHHHHHHHHHHHHHHHHT-GGGT---S---SS------S--GGGHHHH-GGGG-TT---S---------S-SS--STT---

Foldseek 3Di:
DPDPPDPDPQVVVQVVQVVVQVCCCVVCHCVVVDDDQDRHPQDDDDFFPDDPVCSCVVPVLVVDPPDDDPDDDDDDDDDPDPDDDRRPTDD

Organism: Nilaparvata lugens (NCBI:txid108931)